Protein AF-A0A7C4BNW8-F1 (afdb_monomer)

pLDDT: mean 94.93, std 8.81, range [46.0, 98.75]

Solvent-accessible surface area (backbone atoms only — not comparable to full-atom values): 4084 Å² total; per-residue (Å²): 141,88,78,83,92,70,90,60,70,60,57,53,38,42,76,73,66,67,41,92,75,83,91,83,76,61,64,55,81,90,35,66,94,44,98,79,56,70,64,57,73,66,39,52,55,52,41,50,53,50,52,51,50,52,51,56,55,70,68,62,122

Foldseek 3Di:
DDDDPDDDCVCCCCVPVVDDDDDDAFDDPVLPPDPPRDGDPVSVVVSVVVVVVVVVVVPPD

Sequence (61 aa):
MSGFQACCDMWCLVRHAGIPTIILGPGNLSMAHKVNEYIEIKELYDAVKIYVAIALNFLKW

Secondary structure (DSSP, 8-state):
--S--S--THHHHHHTT--------SS-GGGTT-TT----HHHHHHHHHHHHHHHHHHH--

Radius of gyration: 14.42 Å; Cα contacts (8 Å, |Δi|>4): 29; chains: 1; bounding box: 30×18×43 Å

Mean predicted aligned error: 3.33 Å

Structure (mmCIF, N/CA/C/O backbone):
data_AF-A0A7C4BNW8-F1
#
_entry.id   AF-A0A7C4BNW8-F1
#
loop_
_atom_site.group_PDB
_atom_site.id
_atom_site.type_symbol
_atom_site.label_atom_id
_atom_site.label_alt_id
_atom_site.label_comp_id
_atom_site.label_asym_id
_atom_site.label_entity_id
_atom_site.label_seq_id
_atom_site.pdbx_PDB_ins_code
_atom_site.Cartn_x
_atom_site.Cartn_y
_atom_site.Cartn_z
_atom_site.occupancy
_atom_site.B_iso_or_equiv
_atom_site.auth_seq_id
_atom_site.auth_comp_id
_atom_site.auth_asym_id
_atom_site.auth_atom_id
_atom_site.pdbx_PDB_model_num
ATOM 1 N N . MET A 1 1 ? 15.553 8.977 7.046 1.00 46.00 1 MET A N 1
ATOM 2 C CA . MET A 1 1 ? 15.171 7.910 6.096 1.00 46.00 1 MET A CA 1
ATOM 3 C C . MET A 1 1 ? 13.673 8.010 5.877 1.00 46.00 1 MET A C 1
ATOM 5 O O . MET A 1 1 ? 12.946 7.981 6.859 1.00 46.00 1 MET A O 1
ATOM 9 N N . SER A 1 2 ? 13.232 8.216 4.639 1.00 80.62 2 SER A N 1
ATOM 10 C CA . SER A 1 2 ? 11.817 8.244 4.242 1.00 80.62 2 SER A CA 1
ATOM 11 C C . SER A 1 2 ? 11.508 7.015 3.380 1.00 80.62 2 SER A C 1
ATOM 13 O O . SER A 1 2 ? 12.390 6.533 2.671 1.00 80.62 2 SER A O 1
ATOM 15 N N . GLY A 1 3 ? 10.284 6.485 3.464 1.00 86.19 3 GLY A N 1
ATOM 16 C CA . GLY A 1 3 ? 9.839 5.312 2.700 1.00 86.19 3 GLY A CA 1
ATOM 17 C C . GLY A 1 3 ? 8.928 4.377 3.500 1.00 86.19 3 GLY A C 1
ATOM 18 O O . GLY A 1 3 ? 8.647 4.625 4.673 1.00 86.19 3 GLY A O 1
ATOM 19 N N . PHE A 1 4 ? 8.470 3.298 2.861 1.00 92.06 4 PHE A N 1
ATOM 20 C CA . PHE A 1 4 ? 7.715 2.233 3.523 1.00 92.06 4 PHE A CA 1
ATOM 21 C C . PHE A 1 4 ? 8.638 1.446 4.463 1.00 92.06 4 PHE A C 1
ATOM 23 O O . PHE A 1 4 ? 9.715 1.016 4.059 1.00 92.06 4 PHE A O 1
ATOM 30 N N . GLN A 1 5 ? 8.240 1.293 5.728 1.00 93.12 5 GLN A N 1
ATOM 31 C CA . GLN A 1 5 ? 9.123 0.791 6.792 1.00 93.12 5 GLN A CA 1
ATOM 32 C C . GLN A 1 5 ? 9.016 -0.724 7.041 1.00 93.12 5 GLN A C 1
ATOM 34 O O . GLN A 1 5 ? 9.644 -1.229 7.967 1.00 93.12 5 GLN A O 1
ATOM 39 N N . ALA A 1 6 ? 8.232 -1.449 6.239 1.00 93.50 6 ALA A N 1
ATOM 40 C CA . ALA A 1 6 ? 8.036 -2.893 6.360 1.00 93.50 6 ALA A CA 1
ATOM 41 C C . ALA A 1 6 ? 8.445 -3.640 5.078 1.00 93.50 6 ALA A C 1
ATOM 43 O O . ALA A 1 6 ? 8.648 -3.038 4.023 1.00 93.50 6 ALA A O 1
ATOM 44 N N . CYS A 1 7 ? 8.571 -4.965 5.170 1.00 94.12 7 CYS A N 1
ATOM 45 C CA . CYS A 1 7 ? 8.785 -5.826 4.008 1.00 94.12 7 CYS A CA 1
ATOM 46 C C . CYS A 1 7 ? 7.442 -6.208 3.366 1.00 94.12 7 CYS A C 1
ATOM 48 O O . CYS A 1 7 ? 6.450 -6.393 4.068 1.00 94.12 7 CYS A O 1
ATOM 50 N N . CYS A 1 8 ? 7.418 -6.337 2.041 1.00 95.88 8 CYS A N 1
ATOM 51 C CA . CYS A 1 8 ? 6.311 -6.907 1.273 1.00 95.88 8 CYS A CA 1
ATOM 52 C C . CYS A 1 8 ? 6.832 -7.427 -0.077 1.00 95.88 8 CYS A C 1
ATOM 54 O O . CYS A 1 8 ? 7.996 -7.206 -0.430 1.00 95.88 8 CYS A O 1
ATOM 56 N N . ASP A 1 9 ? 5.960 -8.062 -0.860 1.00 97.62 9 ASP A N 1
ATOM 57 C CA . ASP A 1 9 ? 6.316 -8.711 -2.130 1.00 97.62 9 ASP A CA 1
ATOM 58 C C . ASP A 1 9 ? 6.928 -7.769 -3.173 1.00 97.62 9 ASP A C 1
ATOM 60 O O . ASP A 1 9 ? 7.633 -8.228 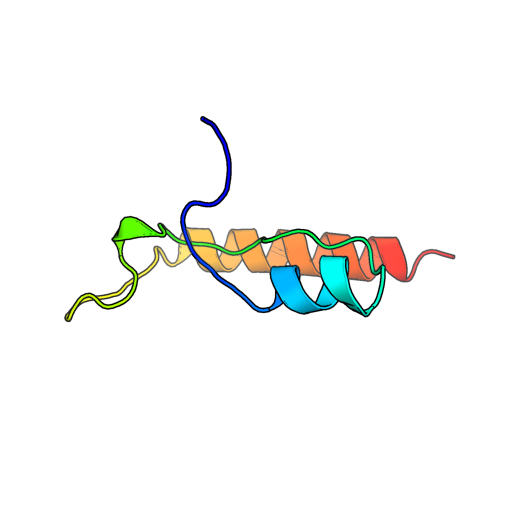-4.075 1.00 97.62 9 ASP A O 1
ATOM 64 N N . MET A 1 10 ? 6.750 -6.448 -3.023 1.00 97.12 10 MET A N 1
ATOM 65 C CA . MET A 1 10 ? 7.453 -5.448 -3.834 1.00 97.12 10 MET A CA 1
ATOM 66 C C . MET A 1 10 ? 8.962 -5.716 -3.890 1.00 97.12 10 MET A C 1
ATOM 68 O O . MET A 1 10 ? 9.565 -5.533 -4.946 1.00 97.12 10 MET A O 1
ATOM 72 N N . TRP A 1 11 ? 9.580 -6.165 -2.789 1.00 96.19 11 TRP A N 1
ATOM 73 C CA . TRP A 1 11 ? 11.010 -6.476 -2.779 1.00 96.19 11 TRP A CA 1
ATOM 74 C C . TRP A 1 11 ? 11.356 -7.530 -3.837 1.00 96.19 11 TRP A C 1
ATOM 76 O O . TRP A 1 11 ? 12.273 -7.308 -4.624 1.00 96.19 11 TRP A O 1
ATOM 86 N N . CYS A 1 12 ? 10.580 -8.613 -3.938 1.00 97.69 12 CYS A N 1
ATOM 87 C CA . CYS A 1 12 ? 10.771 -9.644 -4.957 1.00 97.69 12 CYS A CA 1
ATOM 88 C C . CYS A 1 12 ? 10.506 -9.112 -6.372 1.00 97.69 12 CYS A C 1
ATOM 90 O O . CYS A 1 12 ? 11.311 -9.333 -7.279 1.00 97.69 12 CYS A O 1
ATOM 92 N N . LEU A 1 13 ? 9.395 -8.392 -6.557 1.00 98.19 13 LEU A N 1
ATOM 93 C CA . LEU A 1 13 ? 8.973 -7.871 -7.861 1.00 98.19 13 LEU A CA 1
ATOM 94 C C . LEU A 1 13 ? 10.008 -6.911 -8.455 1.00 98.19 13 LEU A C 1
ATOM 96 O O . LEU A 1 13 ? 10.358 -7.009 -9.631 1.00 98.19 13 LEU A O 1
ATOM 100 N N . VAL A 1 14 ? 10.560 -6.028 -7.627 1.00 97.00 14 VAL A N 1
ATOM 101 C CA . VAL A 1 14 ? 11.582 -5.073 -8.058 1.00 97.00 14 VAL A CA 1
ATOM 102 C C . VAL A 1 14 ? 12.941 -5.759 -8.184 1.00 97.00 14 VAL A C 1
ATOM 104 O O . VAL A 1 14 ? 13.606 -5.625 -9.210 1.00 97.00 14 VAL A O 1
ATOM 107 N N . ARG A 1 15 ? 13.375 -6.514 -7.164 1.00 97.19 15 ARG A N 1
ATOM 108 C CA . ARG A 1 15 ? 14.746 -7.045 -7.098 1.00 97.19 15 ARG A CA 1
ATOM 109 C C . ARG A 1 15 ? 15.006 -8.193 -8.065 1.00 97.19 15 ARG A C 1
ATOM 111 O O . ARG A 1 15 ? 16.141 -8.313 -8.536 1.00 97.19 15 ARG A O 1
ATOM 118 N N . HIS A 1 16 ? 14.008 -9.047 -8.291 1.00 98.00 16 HIS A N 1
ATOM 119 C CA . HIS A 1 16 ? 14.152 -10.280 -9.065 1.00 98.00 16 HIS A CA 1
ATOM 120 C C . HIS A 1 16 ? 13.443 -10.225 -10.416 1.00 98.00 16 HIS A C 1
ATOM 122 O O . HIS A 1 16 ? 13.997 -10.731 -11.387 1.00 98.00 16 HIS A O 1
ATOM 128 N N . ALA A 1 17 ? 12.262 -9.607 -10.499 1.00 98.19 17 ALA A N 1
ATOM 129 C CA . ALA A 1 17 ? 11.501 -9.547 -11.750 1.00 98.19 17 ALA A CA 1
ATOM 130 C C . ALA A 1 17 ? 11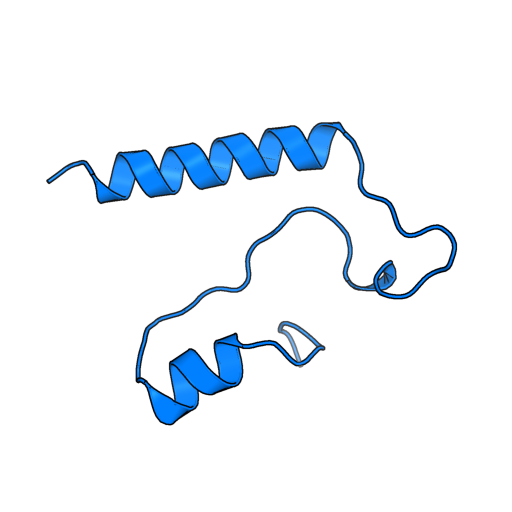.721 -8.250 -12.551 1.00 98.19 17 ALA A C 1
ATOM 132 O O . ALA A 1 17 ? 11.333 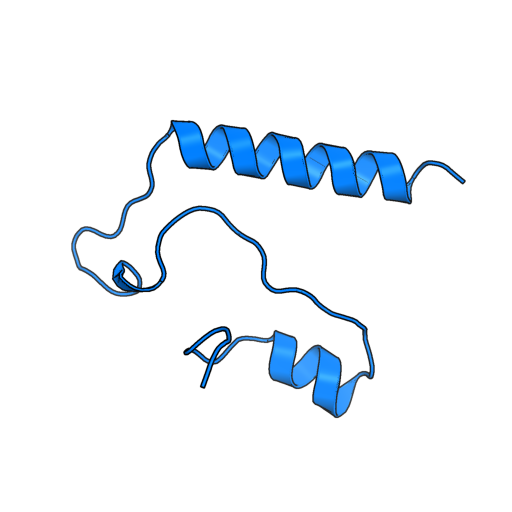-8.186 -13.714 1.00 98.19 17 ALA A O 1
ATOM 133 N N . GLY A 1 18 ? 12.339 -7.219 -11.960 1.00 97.88 18 GLY A N 1
ATOM 134 C CA . GLY A 1 18 ? 12.563 -5.932 -12.628 1.00 97.88 18 GLY A CA 1
ATOM 135 C C . GLY A 1 18 ? 11.273 -5.162 -12.935 1.00 97.88 18 GLY A C 1
ATOM 136 O O . GLY A 1 18 ? 11.268 -4.318 -13.827 1.00 97.88 18 GLY A O 1
ATOM 137 N N . ILE A 1 19 ? 10.179 -5.453 -12.223 1.00 98.12 19 ILE A N 1
ATOM 138 C CA . ILE A 1 19 ? 8.866 -4.848 -12.462 1.00 98.12 19 ILE A CA 1
ATOM 139 C C . ILE A 1 19 ? 8.753 -3.544 -11.659 1.00 98.12 19 ILE A C 1
ATOM 141 O O . ILE A 1 19 ? 8.821 -3.585 -10.423 1.00 98.12 19 ILE A O 1
ATOM 145 N N . PRO A 1 20 ? 8.534 -2.383 -12.310 1.00 96.44 20 PRO A N 1
ATOM 146 C CA . PRO A 1 20 ? 8.226 -1.142 -11.608 1.00 96.44 20 PRO A CA 1
ATOM 147 C C . PRO A 1 20 ? 6.972 -1.321 -10.748 1.00 96.44 20 PRO A C 1
ATOM 149 O O . PRO A 1 20 ? 5.906 -1.659 -11.255 1.00 96.44 20 PRO A O 1
ATOM 152 N N . THR A 1 21 ? 7.109 -1.121 -9.440 1.00 96.19 21 THR A N 1
ATOM 153 C CA . THR A 1 21 ? 6.067 -1.444 -8.459 1.00 96.19 21 THR A CA 1
ATOM 154 C C . THR A 1 21 ? 5.895 -0.284 -7.483 1.00 96.19 21 THR A C 1
ATOM 156 O O . THR A 1 21 ? 6.870 0.373 -7.116 1.00 96.19 21 THR A O 1
ATOM 159 N N . ILE A 1 22 ? 4.659 -0.048 -7.045 1.00 95.94 22 ILE A N 1
ATOM 160 C CA . ILE A 1 22 ? 4.322 0.869 -5.951 1.00 95.94 22 ILE A CA 1
ATOM 161 C C . ILE A 1 22 ? 3.628 0.094 -4.830 1.00 95.94 22 ILE A C 1
ATOM 163 O O . ILE A 1 22 ? 2.940 -0.891 -5.090 1.00 95.94 22 ILE A O 1
ATOM 167 N N . ILE A 1 23 ? 3.777 0.560 -3.591 1.00 96.31 23 ILE A N 1
ATOM 168 C CA . ILE A 1 23 ? 2.966 0.100 -2.457 1.00 96.31 23 ILE A CA 1
ATOM 169 C C . ILE A 1 23 ? 1.848 1.113 -2.272 1.00 96.31 23 ILE A C 1
ATOM 171 O O . ILE A 1 23 ? 2.114 2.300 -2.082 1.00 96.31 23 ILE A O 1
ATOM 175 N N . LEU A 1 24 ? 0.607 0.650 -2.350 1.00 96.75 24 LEU A N 1
ATOM 176 C CA . LEU A 1 24 ? -0.568 1.506 -2.303 1.00 96.75 24 LEU A CA 1
ATOM 177 C C . LEU A 1 24 ? -1.722 0.756 -1.639 1.00 96.75 24 LEU A C 1
ATOM 179 O O . LEU A 1 24 ? -2.060 -0.347 -2.057 1.00 96.75 24 LEU A O 1
ATOM 183 N N . GLY A 1 25 ? -2.324 1.372 -0.627 1.00 96.81 25 GLY A N 1
ATOM 184 C CA . GLY A 1 25 ? -3.505 0.859 0.055 1.00 96.81 25 GLY A CA 1
ATOM 185 C C . GLY A 1 25 ? -3.997 1.812 1.143 1.00 96.81 25 GLY 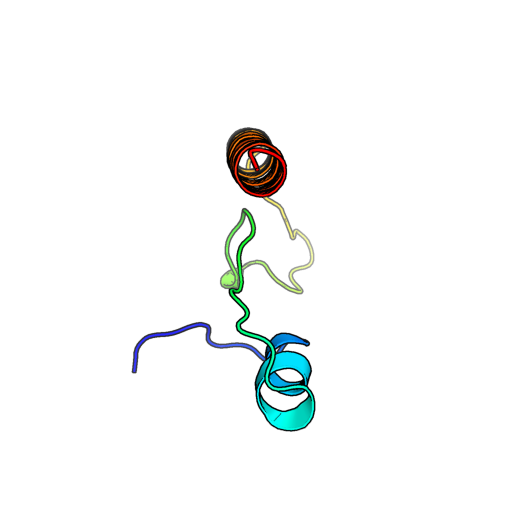A C 1
ATOM 186 O O . GLY A 1 25 ? -3.237 2.691 1.557 1.00 96.81 25 GLY A O 1
ATOM 187 N N . PRO A 1 26 ? -5.266 1.688 1.566 1.00 98.00 26 PRO A N 1
ATOM 188 C CA . PRO A 1 26 ? -5.815 2.474 2.665 1.00 98.00 26 PRO A CA 1
ATOM 189 C C . PRO A 1 26 ? -5.283 1.993 4.020 1.00 98.00 26 PRO A C 1
ATOM 191 O O . PRO A 1 26 ? -4.800 0.867 4.144 1.00 98.00 26 PRO A O 1
ATOM 194 N N . GLY A 1 27 ? -5.453 2.825 5.047 1.00 96.69 27 GLY A N 1
ATOM 195 C CA . GLY A 1 27 ? -5.097 2.492 6.419 1.00 96.69 27 GLY A CA 1
ATOM 196 C C . GLY A 1 27 ? -3.680 2.899 6.812 1.00 96.69 27 GLY A C 1
ATOM 197 O O . GLY A 1 27 ? -2.902 3.463 6.041 1.00 96.69 27 GLY A O 1
ATOM 198 N N . ASN A 1 28 ? -3.349 2.620 8.071 1.00 95.69 28 ASN A N 1
ATOM 199 C CA . ASN A 1 28 ? -2.090 3.024 8.682 1.00 95.69 28 ASN A CA 1
ATOM 200 C C . ASN A 1 28 ? -1.231 1.798 9.003 1.00 95.69 28 ASN A C 1
ATOM 202 O O . ASN A 1 28 ? -1.670 0.911 9.730 1.00 95.69 28 ASN A O 1
ATOM 206 N N . LEU A 1 29 ? 0.024 1.787 8.540 1.00 95.44 29 LEU A N 1
ATOM 207 C CA . LEU A 1 29 ? 0.971 0.693 8.795 1.00 95.44 29 LEU A CA 1
ATOM 208 C C . LEU A 1 29 ? 1.135 0.379 10.292 1.00 95.44 29 LEU A C 1
ATOM 210 O O . LEU A 1 29 ? 1.355 -0.768 10.660 1.00 95.44 29 LEU A O 1
ATOM 214 N N . SER A 1 30 ? 0.984 1.374 11.168 1.00 95.88 30 SER A N 1
ATOM 215 C CA . SER A 1 30 ? 1.058 1.171 12.618 1.00 95.88 30 SER A CA 1
ATOM 216 C C . SER A 1 30 ? -0.110 0.366 13.198 1.00 95.88 30 SER A C 1
ATOM 218 O O . SER A 1 30 ? -0.053 0.012 14.374 1.00 95.88 30 SER A O 1
ATOM 220 N N . MET A 1 31 ? -1.170 0.095 12.430 1.00 97.75 31 MET A N 1
ATOM 221 C CA . MET A 1 31 ? -2.280 -0.774 12.834 1.00 97.75 31 MET A CA 1
ATOM 222 C C . MET A 1 31 ? -2.056 -2.244 12.487 1.00 97.75 31 MET A C 1
ATOM 224 O O . MET A 1 31 ? -2.725 -3.088 13.081 1.00 97.75 31 MET A O 1
ATOM 228 N N . ALA A 1 32 ? -1.105 -2.546 11.599 1.00 96.81 32 ALA A N 1
ATOM 229 C CA . ALA A 1 32 ? -0.809 -3.913 11.196 1.00 96.81 32 ALA A CA 1
ATOM 230 C C . ALA A 1 32 ? -0.462 -4.789 12.412 1.00 96.81 32 ALA A C 1
ATOM 232 O O . ALA A 1 32 ? 0.327 -4.388 13.274 1.00 96.81 32 ALA A O 1
ATOM 233 N N . HIS A 1 33 ? -1.044 -5.990 12.462 1.00 96.69 33 HIS A N 1
ATOM 234 C CA . HIS A 1 33 ? -0.852 -6.988 13.522 1.00 96.69 33 HIS A CA 1
ATOM 235 C C . HIS A 1 33 ? -1.360 -6.570 14.913 1.00 96.69 33 HIS A C 1
ATOM 237 O O . HIS A 1 33 ? -0.960 -7.157 15.923 1.00 96.69 33 HIS A O 1
ATOM 243 N N . LYS A 1 34 ? -2.242 -5.570 15.006 1.00 98.19 34 LYS A N 1
ATOM 244 C CA . LYS A 1 34 ? -2.927 -5.255 16.266 1.00 98.19 34 LYS A CA 1
ATOM 245 C C . LYS A 1 34 ? -4.187 -6.098 16.418 1.00 98.19 34 LYS A C 1
ATOM 247 O O . LYS A 1 34 ? -4.868 -6.405 15.449 1.00 98.19 34 LYS A O 1
ATOM 252 N N . VAL A 1 35 ? -4.542 -6.413 17.664 1.00 98.25 35 VAL A N 1
ATOM 253 C CA . VAL A 1 35 ? -5.766 -7.175 17.991 1.00 98.25 35 VAL A CA 1
ATOM 254 C C . VAL A 1 35 ? -7.023 -6.508 17.422 1.00 98.25 35 VAL A C 1
ATOM 256 O O . VAL A 1 35 ? -7.963 -7.186 17.027 1.00 98.25 35 VAL A O 1
ATOM 259 N N . ASN A 1 36 ? -7.030 -5.178 17.374 1.00 97.94 36 ASN A N 1
ATOM 260 C CA . ASN A 1 36 ? -8.114 -4.357 16.854 1.00 97.94 36 ASN A CA 1
ATOM 261 C C . ASN A 1 36 ? -7.716 -3.637 15.558 1.00 97.94 36 ASN A C 1
ATOM 263 O O . ASN A 1 36 ? -8.007 -2.456 15.403 1.00 97.94 36 ASN A O 1
ATOM 267 N N . GLU A 1 37 ? -6.991 -4.305 14.664 1.00 98.56 37 GLU A N 1
ATOM 268 C CA . GLU A 1 37 ? -6.662 -3.761 13.346 1.00 98.56 37 GLU A CA 1
ATOM 269 C C . GLU A 1 37 ? -7.929 -3.289 12.608 1.00 98.56 37 GLU A C 1
ATOM 271 O O . GLU A 1 37 ? -8.923 -4.011 12.522 1.00 98.56 37 GLU A O 1
ATOM 276 N N . TYR A 1 38 ? -7.910 -2.044 12.123 1.00 98.25 38 TYR A N 1
ATOM 277 C CA . TYR A 1 38 ? -9.036 -1.421 11.430 1.00 98.25 38 TYR A CA 1
ATOM 278 C C . TYR A 1 38 ? -8.551 -0.379 10.416 1.00 98.25 38 TYR A C 1
ATOM 280 O O . TYR A 1 38 ? -7.401 0.067 10.454 1.00 98.25 38 TYR A O 1
ATOM 288 N N . ILE A 1 39 ? -9.472 0.030 9.546 1.00 98.50 39 ILE A N 1
ATOM 289 C CA . ILE A 1 39 ? -9.372 1.213 8.686 1.00 98.50 39 ILE A CA 1
ATOM 290 C C . ILE A 1 39 ? -10.680 1.997 8.773 1.00 98.50 39 ILE A C 1
ATOM 292 O O . ILE A 1 39 ? -11.719 1.429 9.127 1.00 98.50 39 ILE A O 1
ATOM 296 N N . GLU A 1 40 ? -10.665 3.273 8.400 1.00 98.44 40 GLU A N 1
ATOM 297 C CA . GLU A 1 40 ? -11.905 4.031 8.276 1.00 98.44 40 GLU A CA 1
ATOM 298 C C . GLU A 1 40 ? -12.670 3.622 7.012 1.00 98.44 40 GLU A C 1
ATOM 300 O O . GLU A 1 40 ? -12.098 3.461 5.930 1.00 98.44 40 GLU A O 1
ATOM 305 N N . ILE A 1 41 ? -14.002 3.542 7.101 1.00 98.44 41 ILE A N 1
ATOM 306 C CA . ILE A 1 41 ? -14.855 3.201 5.946 1.00 98.44 41 ILE A CA 1
ATOM 307 C C . ILE A 1 41 ? -14.615 4.177 4.783 1.00 98.44 41 ILE A C 1
ATOM 309 O O . ILE A 1 41 ? -14.615 3.787 3.615 1.00 98.44 41 ILE A O 1
ATOM 313 N N . LYS A 1 42 ? -14.367 5.454 5.086 1.00 98.56 42 LYS A N 1
ATOM 314 C CA . LYS A 1 42 ? -14.048 6.461 4.070 1.00 98.56 42 LYS A CA 1
ATOM 315 C C . LYS A 1 42 ? -12.755 6.134 3.311 1.00 98.56 42 LYS A C 1
ATOM 317 O O . LYS A 1 42 ? -12.724 6.306 2.094 1.00 98.56 42 LYS A O 1
ATOM 322 N N . GLU A 1 43 ? -11.715 5.658 3.997 1.00 98.62 43 GLU A N 1
ATOM 323 C CA . GLU A 1 43 ? -10.438 5.299 3.365 1.00 98.62 43 GLU A CA 1
ATOM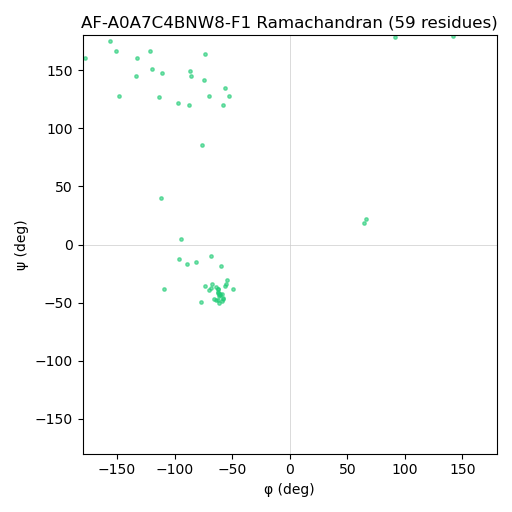 324 C C . GLU A 1 43 ? -10.610 4.137 2.386 1.00 98.62 43 GLU A C 1
ATOM 326 O O . GLU A 1 43 ? -10.023 4.156 1.304 1.00 98.62 43 GLU A O 1
ATOM 331 N N . LEU A 1 44 ? -11.478 3.172 2.712 1.00 98.50 44 LEU A N 1
ATOM 332 C CA . LEU A 1 44 ? -11.835 2.091 1.793 1.00 98.50 44 LEU A CA 1
ATOM 333 C C . LEU A 1 44 ? -12.441 2.640 0.493 1.00 98.50 44 LEU A C 1
ATOM 335 O O . LEU A 1 44 ? -12.001 2.272 -0.596 1.00 98.50 44 LEU A O 1
ATOM 339 N N . TYR A 1 45 ? -13.415 3.551 0.587 1.00 98.75 45 TYR A N 1
ATOM 340 C CA . TYR A 1 45 ? -14.026 4.161 -0.599 1.00 98.75 45 TYR A CA 1
ATOM 341 C C . TYR A 1 45 ? -13.025 4.967 -1.431 1.00 98.75 45 TYR A C 1
ATOM 343 O O . TYR A 1 45 ? -13.091 4.949 -2.661 1.00 98.75 45 TYR A O 1
ATOM 351 N N . ASP A 1 46 ? -12.101 5.676 -0.787 1.00 98.62 46 ASP A N 1
ATOM 352 C CA . ASP A 1 46 ? -11.089 6.455 -1.496 1.00 98.62 46 ASP A CA 1
ATOM 353 C C . ASP A 1 46 ? -10.064 5.547 -2.195 1.00 98.62 46 ASP A C 1
ATOM 355 O O . ASP A 1 46 ? -9.737 5.790 -3.358 1.00 98.62 46 ASP A O 1
ATOM 359 N N . ALA A 1 47 ? -9.652 4.440 -1.568 1.00 98.50 47 ALA A N 1
ATOM 360 C CA . ALA A 1 47 ? -8.820 3.427 -2.216 1.00 98.50 47 ALA A CA 1
ATOM 361 C C . ALA A 1 47 ? -9.507 2.811 -3.443 1.00 98.50 47 ALA A C 1
ATOM 363 O O . ALA A 1 47 ? -8.887 2.705 -4.501 1.00 98.50 47 ALA A O 1
ATOM 364 N N . VAL A 1 48 ? -10.803 2.483 -3.348 1.00 98.56 48 VAL A N 1
ATOM 365 C CA . VAL A 1 48 ? -11.582 1.968 -4.487 1.00 98.56 48 VAL A CA 1
ATOM 366 C C . VAL A 1 48 ? -11.563 2.952 -5.656 1.00 98.56 48 VAL A C 1
ATOM 368 O O . VAL A 1 48 ? -11.288 2.549 -6.785 1.00 98.56 48 VAL A O 1
ATOM 371 N N . LYS A 1 49 ? -11.797 4.248 -5.409 1.00 98.62 49 LYS A N 1
ATOM 372 C CA . LYS A 1 49 ? -11.746 5.274 -6.466 1.00 98.62 49 LYS A CA 1
ATOM 373 C C . LYS A 1 49 ? -10.374 5.328 -7.136 1.00 98.62 49 LYS A C 1
ATOM 375 O O . LYS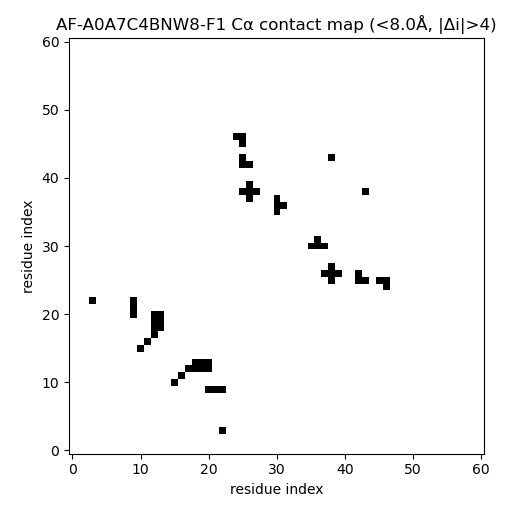 A 1 49 ? -10.307 5.422 -8.359 1.00 98.62 49 LYS A O 1
ATOM 380 N N . ILE A 1 50 ? -9.294 5.250 -6.354 1.00 98.50 50 ILE A N 1
ATOM 381 C CA . ILE A 1 50 ? -7.922 5.262 -6.876 1.00 98.50 50 ILE A CA 1
ATOM 382 C C . ILE A 1 50 ? -7.667 4.022 -7.739 1.00 98.50 50 ILE A C 1
ATOM 384 O O . ILE A 1 50 ? -7.192 4.156 -8.864 1.00 98.50 50 ILE A O 1
ATOM 388 N N . TYR A 1 51 ? -8.026 2.827 -7.267 1.00 98.00 51 TYR A N 1
ATOM 389 C CA . TYR A 1 51 ? -7.835 1.590 -8.030 1.00 98.00 51 TYR A CA 1
ATOM 390 C C . TYR A 1 51 ? -8.637 1.580 -9.331 1.00 98.00 51 TYR A C 1
ATOM 392 O O . TYR A 1 51 ? -8.105 1.209 -10.376 1.00 98.00 51 TYR A O 1
ATOM 400 N N . VAL A 1 52 ? -9.887 2.055 -9.295 1.00 98.06 52 VAL A N 1
ATOM 401 C CA . VAL A 1 52 ? -10.717 2.217 -10.496 1.00 98.06 52 VAL A CA 1
ATOM 402 C C . VAL A 1 52 ? -10.075 3.209 -11.464 1.00 98.06 52 VAL A C 1
ATOM 404 O O . VAL A 1 52 ? -9.994 2.923 -12.655 1.00 98.06 52 VAL A O 1
ATOM 407 N N . ALA A 1 53 ? -9.575 4.347 -10.977 1.00 97.75 53 ALA A N 1
ATOM 408 C CA . ALA A 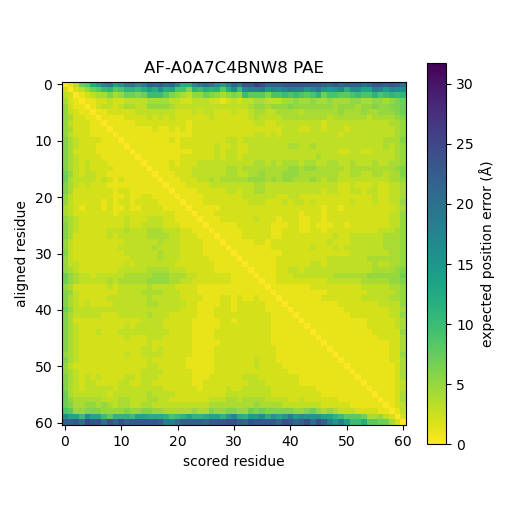1 53 ? -8.898 5.326 -11.821 1.00 97.75 53 ALA A CA 1
ATOM 409 C C . ALA A 1 53 ? -7.633 4.749 -12.477 1.00 97.75 53 ALA A C 1
ATOM 411 O O . ALA A 1 53 ? -7.429 4.958 -13.671 1.00 97.75 53 ALA A O 1
ATOM 412 N N . ILE A 1 54 ? -6.823 3.984 -11.734 1.00 97.06 54 ILE A N 1
ATOM 413 C CA . ILE A 1 54 ? -5.637 3.296 -12.266 1.00 97.06 54 ILE A CA 1
ATOM 414 C C . ILE A 1 54 ? -6.042 2.299 -13.354 1.00 97.0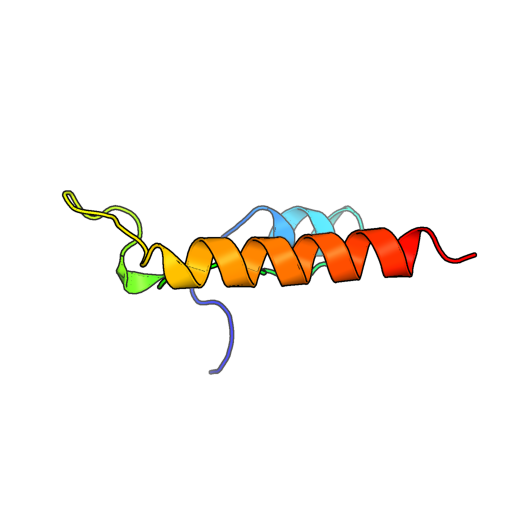6 54 ILE A C 1
ATOM 416 O O . ILE A 1 54 ? -5.492 2.347 -14.451 1.00 97.06 54 ILE A O 1
ATOM 420 N N . ALA A 1 55 ? -7.024 1.435 -13.083 1.00 96.56 55 ALA A N 1
ATOM 421 C CA . ALA A 1 55 ? -7.478 0.428 -14.038 1.00 96.56 55 ALA A CA 1
ATOM 422 C C . ALA A 1 55 ? -8.052 1.067 -15.310 1.00 96.56 55 ALA A C 1
AT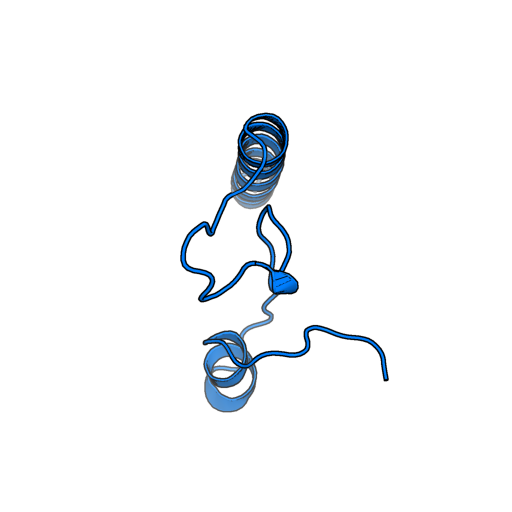OM 424 O O . ALA A 1 55 ? -7.661 0.706 -16.416 1.00 96.56 55 ALA A O 1
ATOM 425 N N . LEU A 1 56 ? -8.930 2.066 -15.171 1.00 97.00 56 LEU A N 1
ATOM 426 C CA . LEU A 1 56 ? -9.491 2.789 -16.312 1.00 97.00 56 LEU A CA 1
ATOM 427 C C . LEU A 1 56 ? -8.415 3.528 -17.107 1.00 97.00 56 LEU A C 1
ATOM 429 O O . LEU A 1 56 ? -8.496 3.562 -18.328 1.00 97.00 56 LEU A O 1
ATOM 433 N N . ASN A 1 57 ? -7.418 4.119 -16.447 1.00 96.62 57 ASN A N 1
ATOM 434 C CA . ASN A 1 57 ? -6.313 4.776 -17.140 1.00 96.62 57 ASN A CA 1
ATOM 435 C C . ASN A 1 57 ? -5.421 3.770 -17.878 1.00 96.62 57 ASN A C 1
ATOM 437 O O . ASN A 1 57 ? -4.983 4.048 -18.984 1.00 96.62 57 ASN A O 1
ATOM 441 N N . PHE A 1 58 ? -5.193 2.591 -17.301 1.00 94.88 58 PHE A N 1
ATOM 442 C CA . PHE A 1 58 ? -4.417 1.526 -17.936 1.00 94.88 58 PHE A CA 1
ATOM 443 C C . PHE A 1 58 ? -5.121 0.923 -19.162 1.00 94.88 58 PHE A C 1
ATOM 445 O O . PHE A 1 58 ? -4.470 0.522 -20.122 1.00 94.88 58 PHE A O 1
ATOM 452 N N . LEU A 1 59 ? -6.456 0.856 -19.136 1.00 94.69 59 LEU A N 1
ATOM 453 C CA . LEU A 1 59 ? -7.266 0.335 -20.242 1.00 94.69 59 LEU A CA 1
ATOM 454 C C . LEU A 1 59 ? -7.504 1.353 -21.366 1.00 94.69 59 LEU A C 1
ATOM 456 O O . LEU A 1 59 ? -7.930 0.960 -22.450 1.00 94.69 59 LEU A O 1
ATOM 460 N N . LYS A 1 60 ? -7.242 2.643 -21.131 1.00 85.19 60 LYS A N 1
ATOM 461 C CA . LYS A 1 60 ? -7.244 3.673 -22.174 1.00 85.19 60 LYS A CA 1
ATOM 462 C C . LYS A 1 60 ? -5.962 3.542 -22.999 1.00 85.19 60 LYS A C 1
ATOM 464 O O . LYS A 1 60 ? -4.962 4.182 -22.692 1.00 85.19 60 LYS A O 1
ATOM 469 N N . TRP A 1 61 ? -6.012 2.673 -24.002 1.00 55.22 61 TRP A N 1
ATOM 470 C CA . TRP A 1 61 ? -5.046 2.629 -25.099 1.00 55.22 61 TRP A CA 1
ATOM 471 C C . TRP A 1 61 ? -5.421 3.664 -26.156 1.00 55.22 61 TRP A C 1
ATOM 473 O O . TRP A 1 61 ? -6.614 3.692 -26.542 1.00 55.22 61 TRP A O 1
#